Protein AF-A0A4P6YWR4-F1 (afdb_monomer_lite)

pLDDT: mean 70.13, std 15.51, range [38.34, 90.5]

Sequence (132 aa):
MPKLIKRLRLEFIVVAIIFGAIIPKVCNVAGMSAATKQIWILVVLNFIVATVIGFWAKKVHAPWLVITFMPILFALSNFIFHINNHQYAYYLALTYLALSAFGRFSGTRVEVDTDDDNIPDLVEGGFKSNID

Organism: NCBI:txid2506420

Foldseek 3Di:
DPPPVPPPDVVVVVVLCCLVPVVLVVCVVVVHDPLVSVVSVVLSVLLVVLLVQLQVCQVVVNALVSSLVSLVVQVVCCVVVVSDVDPVSNVSSVVSSVNSPCSNPPPPPPPPPVPDPDPDPPPDGDDDDPDD

Radius of gyration: 19.1 Å; chains: 1; bounding box: 61×33×42 Å

Structure (mmCIF, N/CA/C/O backbone):
data_AF-A0A4P6YWR4-F1
#
_entry.id   AF-A0A4P6YWR4-F1
#
loop_
_atom_site.group_PDB
_atom_site.id
_atom_site.type_symbol
_atom_site.label_atom_id
_atom_site.label_alt_id
_atom_site.label_comp_id
_atom_site.label_asym_id
_atom_site.label_entity_id
_atom_site.label_seq_id
_atom_site.pdbx_PDB_ins_code
_atom_site.Cartn_x
_atom_site.Cartn_y
_atom_site.Cartn_z
_atom_site.occupancy
_atom_site.B_iso_or_equiv
_atom_site.auth_seq_id
_atom_site.auth_comp_id
_atom_site.auth_asym_id
_atom_site.auth_atom_id
_atom_site.pdbx_PDB_model_num
ATOM 1 N N . MET A 1 1 ? -5.666 7.360 -24.236 1.00 48.81 1 MET A N 1
ATOM 2 C CA . MET A 1 1 ? -5.691 6.513 -23.018 1.00 48.81 1 MET A CA 1
ATOM 3 C C . MET A 1 1 ? -6.690 5.351 -23.163 1.00 48.81 1 MET A C 1
ATOM 5 O O . MET A 1 1 ? -7.850 5.559 -22.849 1.00 48.81 1 MET A O 1
ATOM 9 N N . PRO A 1 2 ? -6.297 4.149 -23.647 1.00 46.44 2 PRO A N 1
ATOM 10 C CA . PRO A 1 2 ? -7.103 2.957 -23.305 1.00 46.44 2 PRO A CA 1
ATOM 11 C C . PRO A 1 2 ? -6.325 1.652 -23.018 1.00 46.44 2 PRO A C 1
ATOM 13 O O . PRO A 1 2 ? -6.934 0.624 -22.744 1.00 46.44 2 PRO A O 1
ATOM 16 N N . LYS A 1 3 ? -4.984 1.633 -23.045 1.00 44.56 3 LYS A N 1
ATOM 17 C CA . LYS A 1 3 ? -4.215 0.374 -22.894 1.00 44.56 3 LYS A CA 1
ATOM 18 C C . LYS A 1 3 ? -3.886 -0.027 -21.445 1.00 44.56 3 LYS A C 1
ATOM 20 O O . LYS A 1 3 ? -3.354 -1.112 -21.243 1.00 44.56 3 LYS A O 1
ATOM 25 N N . LEU A 1 4 ? -4.195 0.806 -20.442 1.00 45.38 4 LEU A N 1
ATOM 26 C CA . LEU A 1 4 ? -3.842 0.522 -19.038 1.00 45.38 4 LEU A CA 1
ATOM 27 C C . LEU A 1 4 ? -4.714 -0.572 -18.393 1.00 45.38 4 LEU A C 1
ATOM 29 O O . LEU A 1 4 ? -4.241 -1.281 -17.516 1.00 45.38 4 LEU A O 1
ATOM 33 N N . ILE A 1 5 ? -5.959 -0.741 -18.850 1.00 51.50 5 ILE A N 1
ATOM 34 C CA . ILE A 1 5 ? -6.939 -1.644 -18.219 1.00 51.50 5 ILE A CA 1
ATOM 35 C C . ILE A 1 5 ? -6.731 -3.109 -18.644 1.00 51.50 5 ILE A C 1
ATOM 37 O O . ILE A 1 5 ? -7.024 -4.025 -17.884 1.00 51.50 5 ILE A O 1
ATOM 41 N N . LYS A 1 6 ? -6.138 -3.363 -19.820 1.00 49.56 6 LYS A N 1
ATOM 42 C CA . LYS A 1 6 ? -6.008 -4.720 -20.392 1.00 49.56 6 LYS A CA 1
ATOM 43 C C . LYS A 1 6 ? -5.025 -5.656 -19.666 1.00 49.56 6 LYS A C 1
ATOM 45 O O . LYS A 1 6 ? -4.913 -6.810 -20.061 1.00 49.56 6 LYS A O 1
ATOM 50 N N . ARG A 1 7 ? -4.300 -5.186 -18.643 1.00 54.12 7 ARG A N 1
ATOM 51 C CA . ARG A 1 7 ? -3.311 -5.984 -17.889 1.00 54.12 7 ARG A CA 1
ATOM 52 C C . ARG A 1 7 ? -3.553 -6.047 -16.379 1.00 54.12 7 ARG A C 1
ATOM 54 O O . ARG A 1 7 ? -2.691 -6.561 -15.672 1.00 54.12 7 ARG A O 1
ATOM 61 N N . LEU A 1 8 ? -4.699 -5.589 -15.869 1.00 54.06 8 LEU A N 1
ATOM 62 C CA . LEU A 1 8 ? -5.094 -6.039 -14.534 1.00 54.06 8 LEU A CA 1
ATOM 63 C C . LEU A 1 8 ? -5.489 -7.512 -14.654 1.00 54.06 8 LEU A C 1
ATOM 65 O O . LEU A 1 8 ? -6.443 -7.835 -15.363 1.00 54.06 8 LEU A O 1
ATOM 69 N N . ARG A 1 9 ? -4.748 -8.412 -13.994 1.00 63.06 9 ARG A N 1
ATOM 70 C CA . ARG A 1 9 ? -5.193 -9.806 -13.893 1.00 63.06 9 ARG A CA 1
ATOM 71 C C . ARG A 1 9 ? -6.549 -9.808 -13.197 1.00 63.06 9 ARG A C 1
ATOM 73 O O . ARG A 1 9 ? -6.716 -9.131 -12.181 1.00 63.06 9 ARG A O 1
ATOM 80 N N . LEU A 1 10 ? -7.493 -10.560 -13.758 1.00 65.25 10 LEU A N 1
ATOM 81 C CA . LEU A 1 10 ? -8.866 -10.681 -13.266 1.00 65.25 10 LEU A CA 1
ATOM 82 C C . LEU A 1 10 ? -8.898 -10.969 -11.757 1.00 65.25 10 LEU A C 1
ATOM 84 O O . LEU A 1 10 ? -9.713 -10.397 -11.047 1.00 65.25 10 LEU A O 1
ATOM 88 N N . GLU A 1 11 ? -7.936 -11.755 -11.274 1.00 62.78 11 GLU A N 1
ATOM 89 C CA . GLU A 1 11 ? -7.668 -12.049 -9.863 1.00 62.78 11 GLU A CA 1
ATOM 90 C C . GLU A 1 11 ? -7.649 -10.785 -8.984 1.00 62.78 11 GLU A C 1
ATOM 92 O O . GLU A 1 11 ? -8.365 -10.721 -7.992 1.00 62.78 11 GLU A O 1
ATOM 97 N N . PHE A 1 12 ? -6.918 -9.734 -9.373 1.00 62.25 12 PHE A N 1
ATOM 98 C CA . PHE A 1 12 ? -6.818 -8.493 -8.591 1.00 62.25 12 PHE A CA 1
ATOM 99 C C . PHE A 1 12 ? -8.088 -7.657 -8.634 1.00 62.25 12 PHE A C 1
ATOM 101 O O . PHE A 1 12 ? -8.433 -7.024 -7.642 1.00 62.25 12 PHE A O 1
ATOM 108 N N . ILE A 1 13 ? -8.788 -7.654 -9.768 1.00 67.31 13 ILE A N 1
ATOM 109 C CA . ILE A 1 13 ? -10.079 -6.969 -9.890 1.00 67.31 13 ILE A CA 1
ATOM 110 C C . ILE A 1 13 ? -11.106 -7.673 -9.007 1.00 67.31 13 ILE A C 1
ATOM 112 O O . ILE A 1 13 ? -11.840 -7.017 -8.279 1.00 67.31 13 ILE A O 1
ATOM 116 N N . VAL A 1 14 ? -11.122 -9.005 -9.027 1.00 72.12 14 VAL A N 1
ATOM 117 C CA . VAL A 1 14 ? -12.006 -9.822 -8.197 1.00 72.12 14 VAL A CA 1
ATOM 118 C C . VAL A 1 14 ? -11.694 -9.607 -6.719 1.00 72.12 14 VAL A C 1
ATOM 120 O O . VAL A 1 14 ? -12.616 -9.327 -5.962 1.00 72.12 14 VAL A O 1
ATOM 123 N N . VAL A 1 15 ? -10.420 -9.623 -6.309 1.00 68.19 15 VAL A N 1
ATOM 124 C CA . VAL A 1 15 ? -10.028 -9.302 -4.927 1.00 68.19 15 VAL A CA 1
ATOM 125 C C . VAL A 1 15 ? -10.446 -7.876 -4.561 1.00 68.19 15 VAL A C 1
ATOM 127 O O . VAL A 1 15 ? -11.097 -7.682 -3.542 1.00 68.19 15 VAL A O 1
ATOM 130 N N . ALA A 1 16 ? -10.172 -6.874 -5.396 1.00 66.62 16 ALA A N 1
ATOM 131 C CA . ALA A 1 16 ? -10.555 -5.491 -5.112 1.00 66.62 16 ALA A CA 1
ATOM 132 C C . ALA A 1 16 ? -12.081 -5.293 -5.028 1.00 66.62 16 ALA A C 1
ATOM 134 O O . ALA A 1 16 ? -12.545 -4.533 -4.183 1.00 66.62 16 ALA A O 1
ATOM 135 N N . ILE A 1 17 ? -12.871 -5.986 -5.855 1.00 69.00 17 ILE A N 1
ATOM 136 C CA . ILE A 1 17 ? -14.342 -5.940 -5.818 1.00 69.00 17 ILE A CA 1
ATOM 137 C C . ILE A 1 17 ? -14.879 -6.665 -4.584 1.00 69.00 17 ILE A C 1
ATOM 139 O O . ILE A 1 17 ? -15.767 -6.142 -3.915 1.00 69.00 17 ILE A O 1
ATOM 143 N N . ILE A 1 18 ? -14.333 -7.835 -4.248 1.00 70.50 18 ILE A N 1
ATOM 144 C CA . ILE A 1 18 ? -14.671 -8.573 -3.025 1.00 70.50 18 ILE A CA 1
ATOM 145 C C . ILE A 1 18 ? -14.403 -7.678 -1.813 1.00 70.50 18 ILE A C 1
ATOM 147 O O . ILE A 1 18 ? -15.307 -7.424 -1.020 1.00 70.50 18 ILE A O 1
ATOM 151 N N . PHE A 1 19 ? -13.205 -7.107 -1.713 1.00 68.12 19 PHE A N 1
ATOM 152 C CA . PHE A 1 19 ? -12.847 -6.221 -0.612 1.00 68.12 19 PHE A CA 1
ATOM 153 C C . PHE A 1 19 ? -13.660 -4.912 -0.630 1.00 68.12 19 PHE A C 1
ATOM 155 O O . PHE A 1 19 ? -14.100 -4.455 0.415 1.00 68.12 19 PHE A O 1
ATOM 162 N N . GLY A 1 20 ? -13.949 -4.321 -1.788 1.00 62.38 20 GLY A N 1
ATOM 163 C CA . GLY A 1 20 ? -14.690 -3.059 -1.879 1.00 62.38 20 GLY A CA 1
ATOM 164 C C . GLY A 1 20 ? -16.202 -3.174 -1.666 1.00 62.38 20 GLY A C 1
ATOM 165 O O . GLY A 1 20 ? -16.809 -2.252 -1.129 1.00 62.38 20 GLY A O 1
ATOM 166 N N . ALA A 1 21 ? -16.827 -4.284 -2.064 1.00 66.94 21 ALA A N 1
ATOM 167 C CA . ALA A 1 21 ? -18.283 -4.446 -2.037 1.00 66.94 21 ALA A CA 1
ATOM 168 C C . ALA A 1 21 ? -18.781 -5.320 -0.878 1.00 66.94 21 ALA A C 1
ATOM 170 O O . ALA A 1 21 ? -19.871 -5.078 -0.351 1.00 66.94 21 ALA A O 1
ATOM 171 N N . ILE A 1 22 ? -18.005 -6.331 -0.473 1.00 69.31 22 ILE A N 1
ATOM 172 C CA . ILE A 1 22 ? -18.408 -7.255 0.595 1.00 69.31 22 ILE A CA 1
ATOM 173 C C . ILE A 1 22 ? -18.106 -6.645 1.959 1.00 69.31 22 ILE A C 1
ATOM 175 O O . ILE A 1 22 ? -18.955 -6.712 2.846 1.00 69.31 22 ILE A O 1
ATOM 179 N N . ILE A 1 23 ? -16.967 -5.968 2.117 1.00 68.19 23 ILE A N 1
ATOM 180 C CA . ILE A 1 23 ? -16.567 -5.394 3.408 1.00 68.19 23 ILE A CA 1
ATOM 181 C C . ILE A 1 23 ? -17.597 -4.393 3.942 1.00 68.19 23 ILE A C 1
ATOM 183 O O . ILE A 1 23 ? -18.043 -4.593 5.067 1.00 68.19 23 ILE A O 1
ATOM 187 N N . PRO A 1 24 ? -18.097 -3.398 3.182 1.00 64.69 24 PRO A N 1
ATOM 188 C CA . PRO A 1 24 ? -19.085 -2.457 3.716 1.00 64.69 24 PRO A CA 1
ATOM 189 C C . PRO A 1 24 ? -20.387 -3.138 4.155 1.00 64.69 24 PRO A C 1
ATOM 191 O O . PRO A 1 24 ? -21.006 -2.726 5.139 1.00 64.69 24 PRO A O 1
ATOM 194 N N . LYS A 1 25 ? -20.801 -4.196 3.443 1.00 68.38 25 LYS A N 1
ATOM 195 C CA . LYS A 1 25 ? -21.997 -4.980 3.776 1.00 68.38 25 LYS A CA 1
ATOM 196 C C . LYS A 1 25 ? -21.787 -5.809 5.039 1.00 68.38 25 LYS A C 1
ATOM 198 O O . LYS A 1 25 ? -22.647 -5.779 5.913 1.00 68.38 25 LYS A O 1
ATOM 203 N N . VAL A 1 26 ? -20.637 -6.469 5.175 1.00 66.56 26 VAL A N 1
ATOM 204 C CA . VAL A 1 26 ? -20.259 -7.195 6.397 1.00 66.56 26 VAL A CA 1
ATOM 205 C C . VAL A 1 26 ? -20.160 -6.233 7.583 1.00 66.56 26 VAL A C 1
ATOM 207 O O . VAL A 1 26 ? -20.719 -6.513 8.637 1.00 66.56 26 VAL A O 1
ATOM 210 N N . CYS A 1 27 ? -19.554 -5.055 7.405 1.00 65.31 27 CYS A N 1
ATOM 211 C CA . CYS A 1 27 ? -19.469 -4.028 8.443 1.00 65.31 27 CYS A CA 1
ATOM 212 C C . CYS A 1 27 ? -20.851 -3.526 8.893 1.00 65.31 27 CYS A C 1
ATOM 214 O O . CYS A 1 27 ? -21.066 -3.300 10.082 1.00 65.31 27 CYS A O 1
ATOM 216 N N . ASN A 1 28 ? -21.796 -3.355 7.962 1.00 65.06 28 ASN A N 1
ATOM 217 C CA . ASN A 1 28 ? -23.171 -2.967 8.289 1.00 65.06 28 ASN A CA 1
ATOM 218 C C . ASN A 1 28 ? -23.917 -4.056 9.067 1.00 65.06 28 ASN A C 1
ATOM 220 O O . ASN A 1 28 ? -24.580 -3.739 10.050 1.00 65.06 28 ASN A O 1
ATOM 224 N N . VAL A 1 29 ? -23.794 -5.322 8.656 1.00 69.12 29 VAL A N 1
ATOM 225 C CA . VAL A 1 29 ? -24.437 -6.452 9.350 1.00 69.12 29 VAL A CA 1
ATOM 226 C C . VAL A 1 29 ? -23.823 -6.676 10.737 1.00 69.12 29 VAL A C 1
ATOM 228 O O . VAL A 1 29 ? -24.533 -7.032 11.669 1.00 69.12 29 VAL A O 1
ATOM 231 N N . ALA A 1 30 ? -22.530 -6.393 10.906 1.00 66.50 30 ALA A N 1
ATOM 232 C CA . ALA A 1 30 ? -21.817 -6.521 12.177 1.00 66.50 30 ALA A CA 1
ATOM 233 C C . ALA A 1 30 ? -22.055 -5.359 13.169 1.00 66.50 30 ALA A C 1
ATOM 235 O O . ALA A 1 30 ? -21.423 -5.330 14.222 1.00 66.50 30 ALA A O 1
ATOM 236 N N . GLY A 1 31 ? -22.914 -4.380 12.849 1.00 70.94 31 GLY A N 1
ATOM 237 C CA . GLY A 1 31 ? -23.190 -3.240 13.736 1.00 70.94 31 GLY A CA 1
ATOM 238 C C . GLY A 1 31 ? -21.988 -2.310 13.948 1.00 70.94 31 GLY A C 1
ATOM 239 O O . GLY A 1 31 ? -21.890 -1.641 14.975 1.00 70.94 31 GLY A O 1
ATOM 240 N N . MET A 1 32 ? -21.046 -2.275 13.000 1.00 71.00 32 MET A N 1
ATOM 241 C CA . MET A 1 32 ? -19.799 -1.530 13.158 1.00 71.00 32 MET A CA 1
ATOM 242 C C . MET A 1 32 ? -20.011 -0.012 13.223 1.00 71.00 32 MET A C 1
ATOM 244 O O . MET A 1 32 ? -20.779 0.571 12.449 1.00 71.00 32 MET A O 1
ATOM 248 N N . SER A 1 33 ? -19.241 0.631 14.107 1.00 76.81 33 SER A N 1
ATOM 249 C CA . SER A 1 33 ? -19.219 2.085 14.283 1.00 76.81 33 SER A CA 1
ATOM 250 C C . SER A 1 33 ? -18.828 2.833 12.996 1.00 76.81 33 SER A C 1
ATOM 252 O O . SER A 1 33 ? -18.165 2.288 12.106 1.00 76.81 33 SER A O 1
ATOM 254 N N . ALA A 1 34 ? -19.198 4.115 12.907 1.00 73.50 34 ALA A N 1
ATOM 255 C CA . ALA A 1 34 ? -18.823 4.977 11.783 1.00 73.50 34 ALA A CA 1
ATOM 256 C C . ALA A 1 34 ? -17.297 5.040 11.572 1.00 73.50 34 ALA A C 1
ATOM 258 O O . ALA A 1 34 ? -16.835 4.982 10.431 1.00 73.50 34 ALA A O 1
ATOM 259 N N . ALA A 1 35 ? -16.523 5.063 12.662 1.00 71.38 35 ALA A N 1
ATOM 260 C CA . ALA A 1 35 ? -15.062 5.039 12.619 1.00 71.38 35 ALA A CA 1
ATOM 261 C C . ALA A 1 35 ? -14.535 3.758 11.953 1.00 71.38 35 ALA A C 1
ATOM 263 O O . ALA A 1 35 ? -13.671 3.800 11.081 1.00 71.38 35 ALA A O 1
ATOM 264 N N . THR A 1 36 ? -15.115 2.607 12.288 1.00 73.38 36 THR A N 1
ATOM 265 C CA . THR A 1 36 ? -14.707 1.321 11.716 1.00 73.38 36 THR A CA 1
ATOM 266 C C . THR A 1 36 ? -14.975 1.249 10.209 1.00 73.38 36 THR A C 1
ATOM 268 O O . THR A 1 36 ? -14.146 0.736 9.460 1.00 73.38 36 THR A O 1
ATOM 271 N N . LYS A 1 37 ? -16.091 1.814 9.730 1.00 72.44 37 LYS A N 1
ATOM 272 C CA . LYS A 1 37 ? -16.383 1.902 8.286 1.00 72.44 37 LYS A CA 1
ATOM 273 C C . LYS A 1 37 ? -15.356 2.758 7.545 1.00 72.44 37 LYS A C 1
ATOM 275 O O . LYS A 1 37 ? -14.899 2.369 6.473 1.00 72.44 37 LYS A O 1
ATOM 280 N N . GLN A 1 38 ? -14.981 3.900 8.121 1.00 75.38 38 GLN A N 1
ATOM 281 C CA . GLN A 1 38 ? -13.967 4.789 7.548 1.00 75.38 38 GLN A CA 1
ATOM 282 C C . GLN A 1 38 ? -12.604 4.095 7.446 1.00 75.38 38 GLN A C 1
ATOM 284 O O . GLN A 1 38 ? -11.959 4.176 6.401 1.00 75.38 38 GLN A O 1
ATOM 289 N N . ILE A 1 39 ? -12.204 3.349 8.483 1.00 77.44 39 ILE A N 1
ATOM 290 C CA . ILE A 1 39 ? -10.966 2.556 8.476 1.00 77.44 39 ILE A CA 1
ATOM 291 C C . ILE A 1 39 ? -10.976 1.553 7.320 1.00 77.44 39 ILE A C 1
ATOM 293 O O . ILE A 1 39 ? -10.013 1.487 6.561 1.00 77.44 39 ILE A O 1
ATOM 297 N N . TRP A 1 40 ? -12.066 0.811 7.129 1.00 76.88 40 TRP A N 1
ATOM 298 C CA . TRP A 1 40 ? -12.152 -0.168 6.044 1.00 76.88 40 TRP A CA 1
ATOM 299 C C . TRP A 1 40 ? -12.114 0.458 4.649 1.00 76.88 40 TRP A C 1
ATOM 301 O O . TRP A 1 40 ? -11.440 -0.071 3.767 1.00 76.88 40 TRP A O 1
ATOM 311 N N . ILE A 1 41 ? -12.770 1.603 4.447 1.00 77.94 41 ILE A N 1
ATOM 312 C CA . ILE A 1 41 ? -12.679 2.348 3.181 1.00 77.94 41 ILE A CA 1
ATOM 313 C C . ILE A 1 41 ? -11.228 2.758 2.911 1.00 77.94 41 ILE A C 1
ATOM 315 O O . ILE A 1 41 ? -10.726 2.556 1.804 1.00 77.94 41 ILE A O 1
ATOM 319 N N . LEU A 1 42 ? -10.537 3.285 3.926 1.00 80.62 42 LEU A N 1
ATOM 320 C CA . LEU A 1 42 ? -9.124 3.637 3.821 1.00 80.62 42 LEU A CA 1
ATOM 321 C C . LEU A 1 42 ? -8.271 2.413 3.485 1.00 80.62 42 LEU A C 1
ATOM 323 O O . LEU A 1 42 ? -7.415 2.511 2.611 1.00 80.62 42 LEU A O 1
ATOM 327 N N . VAL A 1 43 ? -8.511 1.262 4.114 1.00 83.38 43 VAL A N 1
ATOM 328 C CA . VAL A 1 43 ? -7.781 0.018 3.820 1.00 83.38 43 VAL A CA 1
ATOM 329 C C . VAL A 1 43 ? -7.939 -0.386 2.356 1.00 83.38 43 VAL A C 1
ATOM 331 O O . VAL A 1 43 ? -6.942 -0.612 1.671 1.00 83.38 43 VAL A O 1
ATOM 334 N N . VAL A 1 44 ? -9.172 -0.417 1.844 1.00 84.31 44 VAL A N 1
ATOM 335 C CA . VAL A 1 44 ? -9.444 -0.779 0.443 1.00 84.31 44 VAL A CA 1
ATOM 336 C C . VAL A 1 44 ? -8.783 0.207 -0.519 1.00 84.31 44 VAL A C 1
ATOM 338 O O . VAL A 1 44 ? -8.163 -0.202 -1.502 1.00 84.31 44 VAL A O 1
ATOM 341 N N . LEU A 1 45 ? -8.861 1.507 -0.231 1.00 83.94 45 LEU A N 1
ATOM 342 C CA . LEU A 1 45 ? -8.244 2.530 -1.070 1.00 83.94 45 LEU A CA 1
ATOM 343 C C . LEU A 1 45 ? -6.716 2.387 -1.104 1.00 83.94 45 LEU A C 1
ATOM 345 O O . LEU A 1 45 ? -6.12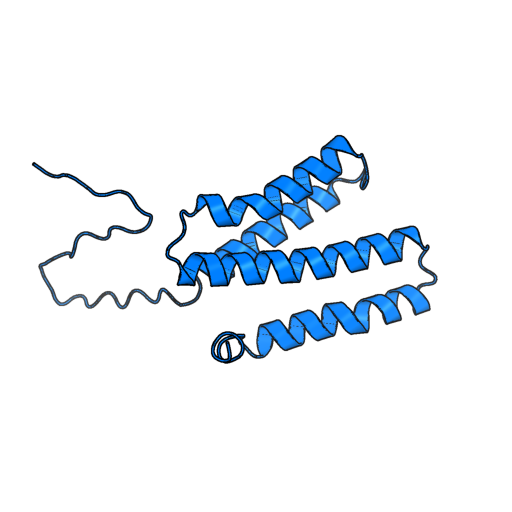4 2.383 -2.183 1.00 83.94 45 LEU A O 1
ATOM 349 N N . ASN A 1 46 ? -6.081 2.214 0.059 1.00 87.81 46 ASN A N 1
ATOM 350 C CA . ASN A 1 46 ? -4.636 2.001 0.162 1.00 87.81 46 ASN A CA 1
ATOM 351 C C . ASN A 1 46 ? -4.196 0.740 -0.590 1.00 87.81 46 ASN A C 1
ATOM 353 O O . ASN A 1 46 ? -3.189 0.768 -1.295 1.00 87.81 46 ASN A O 1
ATOM 357 N N . PHE A 1 47 ? -4.979 -0.337 -0.507 1.00 86.50 47 PHE A N 1
ATOM 358 C CA . PHE A 1 47 ? -4.729 -1.579 -1.236 1.00 86.50 47 PHE A CA 1
ATOM 359 C C . PHE A 1 47 ? -4.705 -1.361 -2.757 1.00 86.50 47 PHE A C 1
ATOM 361 O O . PHE A 1 47 ? -3.770 -1.788 -3.442 1.00 86.50 47 PHE A O 1
ATOM 368 N N . ILE A 1 48 ? -5.715 -0.664 -3.293 1.00 84.94 48 ILE A N 1
ATOM 369 C CA . ILE A 1 48 ? -5.808 -0.350 -4.725 1.00 84.94 48 ILE A CA 1
ATOM 370 C C . ILE A 1 48 ? -4.617 0.517 -5.149 1.00 84.94 48 ILE A C 1
ATOM 372 O O . ILE A 1 48 ? -3.946 0.201 -6.132 1.00 84.94 48 ILE A O 1
ATOM 376 N N . VAL A 1 49 ? -4.320 1.577 -4.392 1.00 85.88 49 VAL A N 1
ATOM 377 C CA . VAL A 1 49 ? -3.223 2.506 -4.696 1.00 85.88 49 VAL A CA 1
ATOM 378 C C . VAL A 1 49 ? -1.870 1.794 -4.674 1.00 85.88 49 VAL A C 1
ATOM 380 O O . VAL A 1 49 ? -1.111 1.918 -5.633 1.00 85.88 49 VAL A O 1
ATOM 383 N N . ALA A 1 50 ? -1.577 1.002 -3.640 1.00 87.06 50 ALA A N 1
ATOM 384 C CA . ALA A 1 50 ? -0.323 0.258 -3.525 1.00 87.06 50 ALA A CA 1
ATOM 385 C C . ALA A 1 50 ? -0.113 -0.703 -4.706 1.00 87.06 50 ALA A C 1
ATOM 387 O O . ALA A 1 50 ? 0.966 -0.749 -5.301 1.00 87.06 50 ALA A O 1
ATOM 388 N N . THR A 1 51 ? -1.177 -1.403 -5.102 1.00 84.62 51 THR A N 1
ATOM 389 C CA . THR A 1 51 ? -1.168 -2.302 -6.260 1.00 84.62 51 THR A CA 1
ATOM 390 C C . THR A 1 51 ? -0.878 -1.536 -7.556 1.00 84.62 51 THR A C 1
ATOM 392 O O . THR A 1 51 ? 0.003 -1.919 -8.329 1.00 84.62 51 THR A O 1
ATOM 395 N N . VAL A 1 52 ? -1.577 -0.419 -7.790 1.00 84.38 52 VAL A N 1
ATOM 396 C CA . VAL A 1 52 ? -1.388 0.426 -8.982 1.00 84.38 52 VAL A CA 1
ATOM 397 C C . VAL A 1 52 ? 0.028 0.997 -9.041 1.00 84.38 52 VAL A C 1
ATOM 399 O O . VAL A 1 52 ? 0.640 0.958 -10.109 1.00 84.38 52 VAL A O 1
ATOM 402 N N . ILE A 1 53 ? 0.572 1.473 -7.916 1.00 86.94 53 ILE A N 1
ATOM 403 C CA . ILE A 1 53 ? 1.945 1.990 -7.827 1.00 86.94 53 ILE A CA 1
ATOM 404 C C . ILE A 1 53 ? 2.952 0.909 -8.212 1.00 86.94 53 ILE A C 1
ATOM 406 O O . ILE A 1 53 ? 3.846 1.190 -9.004 1.00 86.94 53 ILE A O 1
ATOM 410 N N . GLY A 1 54 ? 2.794 -0.324 -7.724 1.00 83.19 54 GLY A N 1
ATOM 411 C CA . GLY A 1 54 ? 3.681 -1.435 -8.079 1.00 83.19 54 GLY A CA 1
ATOM 412 C C . GLY A 1 54 ? 3.743 -1.689 -9.587 1.00 83.19 54 GLY A C 1
ATOM 413 O O . GLY A 1 54 ? 4.821 -1.708 -10.189 1.00 83.19 54 GLY A O 1
ATOM 414 N N . PHE A 1 55 ? 2.579 -1.812 -10.229 1.00 82.81 55 PHE A N 1
ATOM 415 C CA . PHE A 1 55 ? 2.497 -2.023 -11.678 1.00 82.81 55 PHE A CA 1
ATOM 416 C C . PHE A 1 55 ? 2.969 -0.814 -12.489 1.00 82.81 55 PHE A C 1
ATOM 418 O O . PHE A 1 55 ? 3.591 -0.971 -13.544 1.00 82.81 55 PHE A O 1
ATOM 425 N N . TRP A 1 56 ? 2.681 0.398 -12.020 1.00 85.88 56 TRP A N 1
ATOM 426 C CA . TRP A 1 56 ? 3.135 1.619 -12.671 1.00 85.88 56 TRP A CA 1
ATOM 427 C C . TRP A 1 56 ? 4.656 1.761 -12.583 1.00 85.88 56 TRP A C 1
ATOM 429 O O . TRP A 1 56 ? 5.297 1.957 -13.614 1.00 85.88 56 TRP A O 1
ATOM 439 N N . ALA A 1 57 ? 5.239 1.555 -11.400 1.00 83.31 57 ALA A N 1
ATOM 440 C CA . ALA A 1 57 ? 6.680 1.588 -11.172 1.00 83.31 57 ALA A CA 1
ATOM 441 C C . ALA A 1 57 ? 7.418 0.575 -12.058 1.00 83.31 57 ALA A C 1
ATOM 443 O O . ALA A 1 57 ? 8.479 0.888 -12.595 1.00 83.31 57 ALA A O 1
ATOM 444 N N . LYS A 1 58 ? 6.828 -0.608 -12.288 1.00 82.06 58 LYS A N 1
ATOM 445 C CA . LYS A 1 58 ? 7.330 -1.568 -13.281 1.00 82.06 58 LYS A CA 1
ATOM 446 C C . LYS A 1 58 ? 7.333 -0.981 -14.689 1.00 82.06 58 LYS A C 1
ATOM 448 O O . LYS A 1 58 ? 8.334 -1.072 -15.387 1.00 82.06 58 LYS A O 1
ATOM 453 N N . LYS A 1 59 ? 6.211 -0.397 -15.110 1.00 79.25 59 LYS A N 1
ATOM 454 C CA . LYS A 1 59 ? 6.020 0.120 -16.471 1.00 79.25 59 LYS A CA 1
ATOM 455 C C . LYS A 1 59 ? 6.984 1.255 -16.819 1.00 79.25 59 LYS A C 1
ATOM 457 O O . LYS A 1 59 ? 7.389 1.361 -17.970 1.00 79.25 59 LYS A O 1
ATOM 462 N N . VAL A 1 60 ? 7.297 2.118 -15.856 1.00 83.44 60 VAL A N 1
ATOM 463 C CA . VAL A 1 60 ? 8.173 3.279 -16.070 1.00 83.44 60 VAL A CA 1
ATOM 464 C C . VAL A 1 60 ? 9.624 3.024 -15.654 1.00 83.44 60 VAL A C 1
ATOM 466 O O . VAL A 1 60 ? 10.412 3.960 -15.650 1.00 83.44 60 VAL A O 1
ATOM 469 N N . HIS A 1 61 ? 9.973 1.785 -15.281 1.00 82.31 61 HIS A N 1
ATOM 470 C CA . HIS A 1 61 ? 11.284 1.433 -14.720 1.00 82.31 61 HIS A CA 1
ATOM 471 C C . HIS A 1 61 ? 11.701 2.354 -13.563 1.00 82.31 61 HIS A C 1
ATOM 473 O O . HIS A 1 61 ? 12.866 2.718 -13.422 1.00 82.31 61 HIS A O 1
ATOM 479 N N . ALA A 1 62 ? 10.734 2.730 -12.723 1.00 81.06 62 ALA A N 1
ATOM 480 C CA . ALA A 1 62 ? 10.995 3.600 -11.591 1.00 81.06 62 ALA A CA 1
ATOM 481 C C . ALA A 1 62 ? 11.953 2.924 -10.591 1.00 81.06 62 ALA A C 1
ATOM 483 O O . ALA A 1 62 ? 11.928 1.686 -10.455 1.00 81.06 62 ALA A O 1
ATOM 484 N N . PRO A 1 63 ? 12.746 3.726 -9.851 1.00 85.12 63 PRO A N 1
ATOM 485 C CA . PRO A 1 63 ? 13.559 3.235 -8.749 1.00 85.12 63 PRO A CA 1
ATOM 486 C C . PRO A 1 63 ? 12.714 2.431 -7.763 1.00 85.12 63 PRO A C 1
ATOM 488 O O . PRO A 1 63 ? 11.560 2.773 -7.495 1.00 85.12 63 PRO A O 1
ATOM 491 N N . TRP A 1 64 ? 13.294 1.382 -7.180 1.00 79.50 64 TRP A N 1
ATOM 492 C CA . TRP A 1 64 ? 12.594 0.533 -6.211 1.00 79.50 64 TRP A CA 1
ATOM 493 C C . TRP A 1 64 ? 12.102 1.322 -4.982 1.00 79.50 64 TRP A C 1
ATOM 495 O O . TRP A 1 64 ? 11.096 0.970 -4.384 1.00 79.50 64 TRP A O 1
ATOM 505 N N . LEU A 1 65 ? 12.726 2.453 -4.648 1.00 86.12 65 LEU A N 1
ATOM 506 C CA . LEU A 1 65 ? 12.257 3.337 -3.575 1.00 86.12 65 LEU A CA 1
ATOM 507 C C . LEU A 1 65 ? 10.846 3.901 -3.824 1.00 86.12 65 LEU A C 1
ATOM 509 O O . LEU A 1 65 ? 10.135 4.233 -2.883 1.00 86.12 65 LEU A O 1
ATOM 513 N N . VAL A 1 66 ? 10.380 3.972 -5.073 1.00 84.25 66 VAL A N 1
ATOM 514 C CA . VAL A 1 66 ? 9.035 4.491 -5.378 1.00 84.25 66 VAL A CA 1
ATOM 515 C C . VAL A 1 66 ? 7.933 3.586 -4.816 1.00 84.25 66 VAL A C 1
ATOM 517 O O . VAL A 1 66 ? 6.876 4.078 -4.422 1.00 84.25 66 VAL A O 1
ATOM 520 N N . ILE A 1 67 ? 8.170 2.273 -4.715 1.00 87.62 67 ILE A N 1
ATOM 521 C CA . ILE A 1 67 ? 7.169 1.335 -4.184 1.00 87.62 67 ILE A CA 1
ATOM 522 C C . ILE A 1 67 ? 7.055 1.370 -2.652 1.00 87.62 67 ILE A C 1
ATOM 524 O O . ILE A 1 67 ? 6.057 0.882 -2.117 1.00 87.62 67 ILE A O 1
ATOM 528 N N . THR A 1 68 ? 8.028 1.969 -1.952 1.00 89.44 68 THR A N 1
ATOM 529 C CA . THR A 1 68 ? 8.017 2.118 -0.486 1.00 89.44 68 THR A CA 1
ATOM 530 C C . THR A 1 68 ? 7.290 3.380 -0.025 1.00 89.44 68 THR A C 1
ATOM 532 O O . THR A 1 68 ? 6.835 3.432 1.117 1.00 89.44 68 THR A O 1
ATOM 535 N N . PHE A 1 69 ? 7.105 4.363 -0.914 1.00 87.38 69 PHE A N 1
ATOM 536 C CA . PHE A 1 69 ? 6.504 5.655 -0.585 1.00 87.38 69 PHE A CA 1
ATOM 537 C C . PHE A 1 69 ? 5.128 5.519 0.078 1.00 87.38 69 PHE A C 1
ATOM 539 O O . PHE A 1 69 ? 4.901 6.065 1.155 1.00 87.38 69 PHE A O 1
ATOM 546 N N . MET A 1 70 ? 4.219 4.750 -0.527 1.00 86.06 70 MET A N 1
ATOM 547 C CA . MET A 1 70 ? 2.855 4.615 -0.011 1.00 86.06 70 MET A CA 1
ATOM 548 C C . MET A 1 70 ? 2.774 3.861 1.334 1.00 86.06 70 MET A C 1
ATOM 550 O O . MET A 1 70 ? 2.136 4.370 2.257 1.00 86.06 70 MET A O 1
ATOM 554 N N . PRO A 1 71 ? 3.440 2.701 1.507 1.00 88.19 71 PRO A N 1
ATOM 555 C CA . PRO A 1 71 ? 3.552 2.030 2.805 1.00 88.19 71 PRO A CA 1
ATOM 556 C C . PRO A 1 71 ? 4.100 2.923 3.920 1.00 88.19 71 PRO A C 1
ATOM 558 O O . PRO A 1 71 ? 3.536 2.959 5.014 1.00 88.19 71 PRO A O 1
ATOM 561 N N . ILE A 1 72 ? 5.180 3.659 3.638 1.00 90.50 72 ILE A N 1
ATOM 562 C CA . ILE A 1 72 ? 5.829 4.543 4.611 1.00 90.50 72 ILE A CA 1
ATOM 563 C C . ILE A 1 72 ? 4.899 5.697 4.970 1.00 90.50 72 ILE A C 1
ATOM 565 O O . ILE A 1 72 ? 4.712 5.977 6.150 1.00 90.50 72 ILE A O 1
ATOM 569 N N . LEU A 1 73 ? 4.264 6.327 3.978 1.00 88.56 73 LEU A N 1
ATOM 570 C CA . LEU A 1 73 ? 3.320 7.415 4.212 1.00 88.56 73 LEU A CA 1
ATOM 571 C C . LEU A 1 73 ? 2.146 6.960 5.088 1.00 88.56 73 LEU A C 1
ATOM 573 O O . LEU A 1 73 ? 1.748 7.682 5.999 1.00 88.56 73 LEU A O 1
ATOM 577 N N . PHE A 1 74 ? 1.619 5.755 4.862 1.00 88.25 74 PHE A N 1
ATOM 578 C CA . PHE A 1 74 ? 0.548 5.181 5.678 1.00 88.25 74 PHE A CA 1
ATOM 579 C C . PHE A 1 74 ? 0.996 4.883 7.116 1.00 88.25 74 PHE A C 1
ATOM 581 O O . PHE A 1 74 ? 0.280 5.211 8.066 1.00 88.25 74 PHE A O 1
ATOM 588 N N . ALA A 1 75 ? 2.175 4.277 7.289 1.00 88.12 75 ALA A N 1
ATOM 589 C CA . ALA A 1 75 ? 2.737 3.993 8.607 1.00 88.12 75 ALA A CA 1
ATOM 590 C C . ALA A 1 75 ? 2.995 5.288 9.390 1.00 88.12 75 ALA A C 1
ATOM 592 O O . ALA A 1 75 ? 2.576 5.411 10.539 1.00 88.12 75 ALA A O 1
ATOM 593 N N . LEU A 1 76 ? 3.613 6.277 8.740 1.00 88.25 76 LEU A N 1
ATOM 594 C CA . LEU A 1 76 ? 3.932 7.569 9.335 1.00 88.25 76 LEU A CA 1
ATOM 595 C C . LEU A 1 76 ? 2.663 8.347 9.696 1.00 88.25 76 LEU A C 1
ATOM 597 O O . LEU A 1 76 ? 2.580 8.927 10.773 1.00 88.25 76 LEU A O 1
ATOM 601 N N . SER A 1 77 ? 1.646 8.305 8.833 1.00 84.69 77 SER A N 1
ATOM 602 C CA . SER A 1 77 ? 0.354 8.940 9.102 1.00 84.69 77 SER A CA 1
ATOM 603 C C . SER A 1 77 ? -0.339 8.309 10.313 1.00 84.69 77 SER A C 1
ATOM 605 O O . SER A 1 77 ? -0.829 9.029 11.177 1.00 84.69 77 SER A O 1
ATOM 607 N N . ASN A 1 78 ? -0.337 6.976 10.441 1.00 84.12 78 ASN A N 1
ATOM 608 C CA . ASN A 1 78 ? -0.878 6.328 11.642 1.00 84.12 78 ASN A CA 1
ATOM 609 C C . ASN A 1 78 ? -0.076 6.666 12.904 1.00 84.12 78 ASN A C 1
ATOM 611 O O . ASN A 1 78 ? -0.684 6.869 13.951 1.00 84.12 78 ASN A O 1
ATOM 615 N N . PHE A 1 79 ? 1.253 6.751 12.801 1.00 83.38 79 PHE A N 1
ATOM 616 C CA . PHE A 1 79 ? 2.122 7.108 13.922 1.00 83.38 79 PHE A CA 1
ATOM 617 C C . PHE A 1 79 ? 1.881 8.546 14.407 1.00 83.38 79 PHE A C 1
ATOM 619 O O . PHE A 1 79 ? 1.691 8.766 15.596 1.00 83.38 79 PHE A O 1
ATOM 626 N N . ILE A 1 80 ? 1.835 9.523 13.496 1.00 84.06 80 ILE A N 1
ATOM 627 C CA . ILE A 1 80 ? 1.673 10.944 13.846 1.00 84.06 80 ILE A CA 1
ATOM 628 C C . ILE A 1 80 ? 0.265 11.224 14.378 1.00 84.06 80 ILE A C 1
ATOM 630 O O . ILE A 1 80 ? 0.095 11.863 15.416 1.00 84.06 80 ILE A O 1
ATOM 634 N N . PHE A 1 81 ? -0.761 10.749 13.673 1.00 81.56 81 PHE A N 1
ATOM 635 C CA . PHE A 1 81 ? -2.146 11.094 13.985 1.00 81.56 81 PHE A CA 1
ATOM 636 C C . PHE A 1 81 ? -2.798 10.152 15.001 1.00 81.56 81 PHE A C 1
ATOM 638 O O . PHE A 1 81 ? -3.960 10.356 15.342 1.00 81.56 81 PHE A O 1
ATOM 645 N N . HIS A 1 82 ? -2.080 9.125 15.471 1.00 74.88 82 HIS A N 1
ATOM 646 C CA . HIS A 1 82 ? -2.578 8.138 16.436 1.00 74.88 82 HIS A CA 1
ATOM 647 C C . HIS A 1 82 ? -3.926 7.509 16.015 1.00 74.88 82 HIS A C 1
ATOM 649 O O . HIS A 1 82 ? -4.734 7.102 16.848 1.00 74.88 82 HIS A O 1
ATOM 655 N N . ILE A 1 83 ? -4.177 7.427 14.698 1.00 68.50 83 ILE A N 1
ATOM 656 C CA . ILE A 1 83 ? -5.465 6.999 14.112 1.00 68.50 83 ILE A CA 1
ATOM 657 C C . ILE A 1 83 ? -5.768 5.542 14.473 1.00 68.50 83 ILE A C 1
ATOM 659 O O . ILE A 1 83 ? -6.922 5.164 14.661 1.00 68.50 83 ILE A O 1
ATOM 663 N N . ASN A 1 84 ? -4.723 4.726 14.597 1.00 65.81 84 ASN A N 1
ATOM 664 C CA . ASN A 1 84 ? -4.796 3.375 15.124 1.00 65.81 84 ASN A CA 1
ATOM 665 C C . ASN A 1 84 ? -3.766 3.230 16.244 1.00 65.81 84 ASN A C 1
ATOM 667 O O . ASN A 1 84 ? -2.591 2.992 15.986 1.00 65.81 84 ASN A O 1
ATOM 671 N N . ASN A 1 85 ? -4.224 3.303 17.495 1.00 57.88 85 ASN A N 1
ATOM 672 C CA . ASN A 1 85 ? -3.406 3.017 18.684 1.00 57.88 85 ASN A CA 1
ATOM 673 C C . ASN A 1 85 ? -2.954 1.548 18.786 1.00 57.88 85 ASN A C 1
ATOM 675 O O . ASN A 1 85 ? -2.241 1.175 19.716 1.00 57.88 85 ASN A O 1
ATOM 679 N N . HIS A 1 86 ? -3.371 0.694 17.852 1.00 60.94 86 HIS A N 1
ATOM 680 C CA . HIS A 1 86 ? -3.029 -0.718 17.842 1.00 60.94 86 HIS A CA 1
ATOM 681 C C . HIS A 1 86 ? -1.969 -1.026 16.784 1.00 60.94 86 HIS A C 1
ATOM 683 O O . HIS A 1 86 ? -1.998 -0.501 15.670 1.00 60.94 86 HIS A O 1
ATOM 689 N N . GLN A 1 87 ? -1.076 -1.962 17.114 1.00 62.28 87 GLN A N 1
ATOM 690 C CA . GLN A 1 87 ? 0.036 -2.407 16.262 1.00 62.28 87 GLN A CA 1
ATOM 691 C C . GLN A 1 87 ? -0.402 -2.908 14.868 1.00 62.28 87 GLN A C 1
ATOM 693 O O . GLN A 1 87 ? 0.412 -2.968 13.947 1.00 62.28 87 GLN A O 1
ATOM 698 N N . TYR A 1 88 ? -1.695 -3.189 14.671 1.00 68.81 88 TYR A N 1
ATOM 699 C CA . TYR A 1 88 ? -2.276 -3.644 13.407 1.00 68.81 88 TYR A CA 1
ATOM 700 C C . TYR A 1 88 ? -2.048 -2.708 12.211 1.00 68.81 88 TYR A C 1
ATOM 702 O O . TYR A 1 88 ? -1.945 -3.184 11.079 1.00 68.81 88 TYR A O 1
ATOM 710 N N . ALA A 1 89 ? -1.910 -1.397 12.432 1.00 74.00 89 ALA A N 1
ATOM 711 C CA . ALA A 1 89 ? -1.637 -0.454 11.347 1.00 74.00 89 ALA A CA 1
ATOM 712 C C . ALA A 1 89 ? -0.278 -0.705 10.666 1.00 74.00 89 ALA A C 1
ATOM 714 O O . ALA A 1 89 ? -0.151 -0.544 9.453 1.00 74.00 89 ALA A O 1
ATOM 715 N N . TYR A 1 90 ? 0.728 -1.167 11.408 1.00 80.88 90 TYR A N 1
ATOM 716 C CA . TYR A 1 90 ? 2.046 -1.454 10.838 1.00 80.88 90 TYR A CA 1
ATOM 717 C C . TYR A 1 90 ? 2.038 -2.728 9.984 1.00 80.88 90 TYR A C 1
ATOM 719 O O . TYR A 1 90 ? 2.691 -2.772 8.941 1.00 80.88 90 TYR A O 1
ATOM 727 N N . TYR A 1 91 ? 1.232 -3.733 10.345 1.00 82.00 91 TYR A N 1
ATOM 728 C CA . TYR A 1 91 ? 1.036 -4.921 9.503 1.00 82.00 91 TYR A CA 1
ATOM 729 C C . TYR A 1 91 ? 0.335 -4.580 8.181 1.00 82.00 91 TYR A C 1
ATOM 731 O O . TYR A 1 91 ? 0.671 -5.136 7.133 1.00 82.00 91 TYR A O 1
ATOM 739 N N . LEU A 1 92 ? -0.594 -3.618 8.197 1.00 84.69 92 LEU A N 1
ATOM 740 C CA . LEU A 1 92 ? -1.212 -3.101 6.974 1.00 84.69 92 LEU A CA 1
A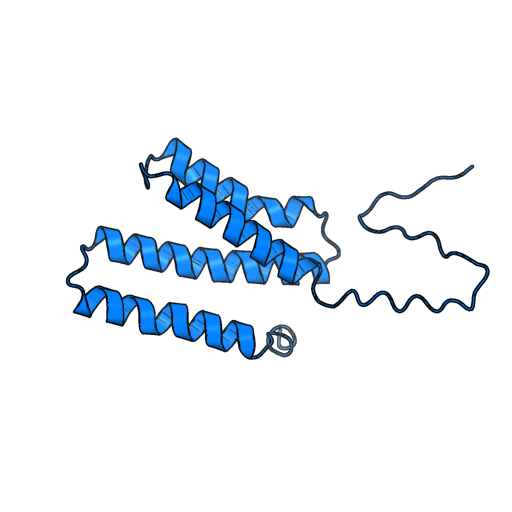TOM 741 C C . LEU A 1 92 ? -0.194 -2.372 6.088 1.00 84.69 92 LEU A C 1
ATOM 743 O O . LEU A 1 92 ? -0.178 -2.601 4.882 1.00 84.69 92 LEU A O 1
ATOM 747 N N . ALA A 1 93 ? 0.708 -1.575 6.670 1.00 86.81 93 ALA A N 1
ATOM 748 C CA . ALA A 1 93 ? 1.792 -0.945 5.914 1.00 86.81 93 ALA A CA 1
ATOM 749 C C . ALA A 1 93 ? 2.681 -1.986 5.209 1.00 86.81 93 ALA A C 1
ATOM 751 O O . ALA A 1 93 ? 2.943 -1.867 4.012 1.00 86.81 93 ALA A O 1
ATOM 752 N N . LEU A 1 94 ? 3.081 -3.049 5.917 1.00 86.94 94 LEU A N 1
ATOM 753 C CA . LEU A 1 94 ? 3.843 -4.158 5.329 1.00 86.94 94 LEU A CA 1
ATOM 754 C C . LEU A 1 94 ? 3.068 -4.868 4.214 1.00 86.94 94 LEU A C 1
ATOM 756 O O . LEU A 1 94 ? 3.643 -5.213 3.185 1.00 86.94 94 LEU A O 1
ATOM 760 N N . THR A 1 95 ? 1.755 -5.028 4.378 1.00 85.75 95 THR A N 1
ATOM 761 C CA . THR A 1 95 ? 0.885 -5.598 3.340 1.00 85.75 95 THR A CA 1
ATOM 762 C C . THR A 1 95 ? 0.888 -4.731 2.080 1.00 85.75 95 THR A C 1
ATOM 764 O O . THR A 1 95 ? 1.022 -5.244 0.970 1.00 85.75 95 THR A O 1
ATOM 767 N N . TYR A 1 96 ? 0.804 -3.406 2.229 1.00 88.75 96 TYR A N 1
ATOM 768 C CA . TYR A 1 96 ? 0.874 -2.479 1.098 1.00 88.75 96 TYR A CA 1
ATOM 769 C C . TYR A 1 96 ? 2.238 -2.515 0.407 1.00 88.75 96 TYR A C 1
ATOM 771 O O . TYR A 1 96 ? 2.296 -2.429 -0.819 1.00 88.75 96 TYR A O 1
ATOM 779 N N . LEU A 1 97 ? 3.322 -2.700 1.165 1.00 89.56 97 LEU A N 1
ATOM 780 C CA . LEU A 1 97 ? 4.658 -2.878 0.601 1.00 89.56 97 LEU A CA 1
ATOM 781 C C . LEU A 1 97 ? 4.758 -4.185 -0.190 1.00 89.56 97 LEU A C 1
ATOM 783 O O . LEU A 1 97 ? 5.282 -4.195 -1.300 1.00 89.56 97 LEU A O 1
ATOM 787 N N . ALA A 1 98 ? 4.218 -5.279 0.346 1.00 83.12 98 ALA A N 1
ATOM 788 C CA . ALA A 1 98 ? 4.186 -6.561 -0.348 1.00 83.12 98 ALA A CA 1
ATOM 789 C C . ALA A 1 98 ? 3.381 -6.479 -1.656 1.00 83.12 98 ALA A C 1
ATOM 791 O O . ALA A 1 98 ? 3.801 -7.030 -2.670 1.00 83.12 98 ALA A O 1
ATOM 792 N N . LEU A 1 99 ? 2.263 -5.746 -1.671 1.00 84.69 99 LEU A N 1
ATOM 793 C CA . LEU A 1 99 ? 1.448 -5.530 -2.873 1.00 84.69 99 LEU A CA 1
ATOM 794 C C . LEU A 1 99 ? 2.174 -4.710 -3.939 1.00 84.69 99 LEU A C 1
ATOM 796 O O . LEU A 1 99 ? 2.159 -5.078 -5.116 1.00 84.69 99 LEU A O 1
ATOM 800 N N . SER A 1 100 ? 2.816 -3.608 -3.547 1.00 85.62 100 SER A N 1
ATOM 801 C CA . SER A 1 100 ? 3.564 -2.774 -4.487 1.00 85.62 100 SER A CA 1
ATOM 802 C C . SER A 1 100 ? 4.800 -3.512 -5.021 1.00 85.62 100 SER A C 1
ATOM 804 O O . SER A 1 100 ? 5.069 -3.463 -6.224 1.00 85.62 100 SER A O 1
ATOM 806 N N . ALA A 1 101 ? 5.486 -4.288 -4.176 1.00 84.06 101 ALA A N 1
ATOM 807 C CA . ALA A 1 101 ? 6.567 -5.185 -4.577 1.00 84.06 101 ALA A CA 1
ATOM 808 C C . ALA A 1 101 ? 6.075 -6.276 -5.537 1.00 84.06 101 ALA A C 1
ATOM 810 O O . ALA A 1 101 ? 6.651 -6.459 -6.608 1.00 84.06 101 ALA A O 1
ATOM 811 N N . PHE A 1 102 ? 4.965 -6.945 -5.226 1.00 84.12 102 PHE A N 1
ATOM 812 C CA . PHE A 1 102 ? 4.367 -7.933 -6.118 1.00 84.12 102 PHE A CA 1
ATOM 813 C C . PHE A 1 102 ? 4.024 -7.319 -7.483 1.00 84.12 102 PHE A C 1
ATOM 815 O O . PHE A 1 102 ? 4.376 -7.872 -8.523 1.00 84.12 102 PHE A O 1
ATOM 822 N N . GLY A 1 103 ? 3.397 -6.140 -7.520 1.00 81.44 103 GLY A N 1
ATOM 823 C CA . GLY A 1 103 ? 3.122 -5.439 -8.778 1.00 81.44 103 GLY A CA 1
ATOM 824 C C . GLY A 1 103 ? 4.398 -5.123 -9.570 1.00 81.44 103 GLY A C 1
ATOM 825 O O . GLY A 1 103 ? 4.417 -5.250 -10.797 1.00 81.44 103 GLY A O 1
ATOM 826 N N . ARG A 1 104 ? 5.485 -4.774 -8.869 1.00 81.75 104 ARG A N 1
ATOM 827 C CA . ARG A 1 104 ? 6.784 -4.433 -9.461 1.00 81.75 104 ARG A CA 1
ATOM 828 C C . ARG A 1 104 ? 7.526 -5.639 -10.039 1.00 81.75 104 ARG A C 1
ATOM 830 O O . ARG A 1 104 ? 8.099 -5.517 -11.124 1.00 81.75 104 ARG A O 1
ATOM 837 N N . PHE A 1 105 ? 7.521 -6.756 -9.316 1.00 81.75 105 PHE A N 1
ATOM 838 C CA . PHE A 1 105 ? 8.322 -7.954 -9.597 1.00 81.75 105 PHE A CA 1
ATOM 839 C C . PHE A 1 105 ? 7.521 -9.101 -10.234 1.00 81.75 105 PHE A C 1
ATOM 841 O O . PHE A 1 105 ? 8.094 -10.063 -10.728 1.00 81.75 105 PHE A O 1
ATOM 848 N N . SER A 1 106 ? 6.190 -9.025 -10.299 1.00 74.44 106 SER A N 1
ATOM 849 C CA . SER A 1 106 ? 5.385 -10.076 -10.934 1.00 74.44 106 SER A CA 1
ATOM 850 C C . SER A 1 106 ? 5.759 -10.248 -12.410 1.00 74.44 106 SER A C 1
ATOM 852 O O . SER A 1 106 ? 5.676 -9.310 -13.205 1.00 74.44 106 SER A O 1
ATOM 854 N N . GLY A 1 107 ? 6.158 -11.457 -12.808 1.00 60.69 107 GLY A N 1
ATOM 855 C CA . GLY A 1 107 ? 6.482 -11.794 -14.197 1.00 60.69 107 GLY A CA 1
ATOM 856 C C . GLY A 1 107 ? 7.940 -11.591 -14.620 1.00 60.69 107 GLY A C 1
ATOM 857 O O . GLY A 1 107 ? 8.197 -11.654 -15.816 1.00 60.69 107 GLY A O 1
ATOM 858 N N . THR A 1 108 ? 8.882 -11.379 -13.698 1.00 54.53 108 THR A N 1
ATOM 859 C CA . THR A 1 108 ? 10.291 -11.738 -13.935 1.00 54.53 108 THR A CA 1
ATOM 860 C C . THR A 1 108 ? 10.426 -13.254 -13.792 1.00 54.53 108 THR A C 1
ATOM 862 O O . THR A 1 108 ? 10.813 -13.770 -12.750 1.00 54.53 108 THR A O 1
ATOM 865 N N . ARG A 1 109 ? 10.015 -14.005 -14.820 1.00 43.84 109 ARG A N 1
ATOM 866 C CA . ARG A 1 109 ? 10.589 -15.337 -15.016 1.00 43.84 109 ARG A CA 1
ATOM 867 C C . ARG A 1 109 ? 11.946 -15.081 -15.646 1.00 43.84 109 ARG A C 1
ATOM 869 O O . ARG A 1 109 ? 11.998 -14.629 -16.783 1.00 43.84 109 ARG A O 1
ATOM 876 N N . VAL A 1 110 ? 13.005 -15.267 -14.871 1.00 48.12 110 VAL A N 1
ATOM 877 C CA . VAL A 1 110 ? 14.331 -15.431 -15.450 1.00 48.12 110 VAL A CA 1
ATOM 878 C C . VAL A 1 110 ? 14.307 -16.840 -16.033 1.00 48.12 110 VAL A C 1
ATOM 880 O O . VAL A 1 110 ? 14.412 -17.818 -15.297 1.00 48.12 110 VAL A O 1
ATOM 883 N N . GLU A 1 111 ? 14.019 -16.952 -17.328 1.00 39.16 111 GLU A N 1
ATOM 884 C CA . GLU A 1 111 ?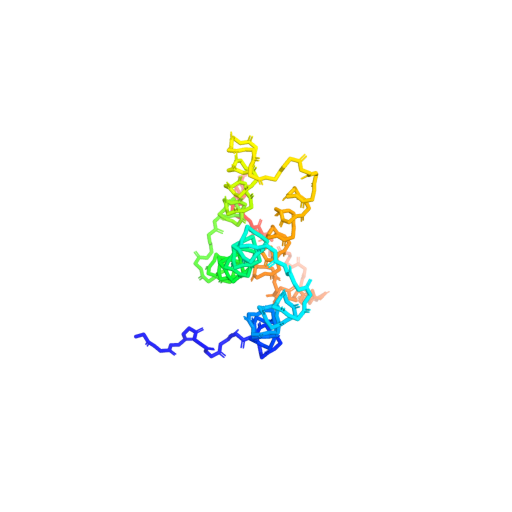 14.493 -18.107 -18.086 1.00 39.16 111 GLU A CA 1
ATOM 885 C C . GLU A 1 111 ? 16.014 -17.965 -18.080 1.00 39.16 111 GLU A C 1
ATOM 887 O O . GLU A 1 111 ? 16.581 -17.126 -18.773 1.00 39.16 111 GLU A O 1
ATOM 892 N N . VAL A 1 112 ? 16.658 -18.672 -17.147 1.00 46.31 112 VAL A N 1
ATOM 893 C CA . VAL A 1 112 ? 18.099 -18.892 -17.200 1.00 46.31 112 VAL A CA 1
ATOM 894 C C . VAL A 1 112 ? 18.282 -19.906 -18.321 1.00 46.31 112 VAL A C 1
ATOM 896 O O . VAL A 1 112 ? 18.203 -21.108 -18.080 1.00 46.31 112 VAL A O 1
ATOM 899 N N . ASP A 1 113 ? 18.428 -19.418 -19.552 1.00 40.88 113 ASP A N 1
ATOM 900 C CA . ASP A 1 113 ? 18.958 -20.229 -20.641 1.00 40.88 113 ASP A CA 1
ATOM 901 C C . ASP A 1 113 ? 20.407 -20.554 -20.265 1.00 40.88 113 ASP A C 1
ATOM 903 O O . ASP A 1 113 ? 21.305 -19.723 -20.366 1.00 40.88 113 ASP A O 1
ATOM 907 N N . THR A 1 114 ? 20.622 -21.758 -19.739 1.00 48.53 114 THR A N 1
ATOM 908 C CA . THR A 1 114 ? 21.921 -22.286 -19.286 1.00 48.53 114 THR A CA 1
ATOM 909 C C . THR A 1 114 ? 22.927 -22.557 -20.416 1.00 48.53 114 THR A C 1
ATOM 911 O O . THR A 1 114 ? 23.899 -23.268 -20.182 1.00 48.53 114 THR A O 1
ATOM 914 N N . ASP A 1 115 ? 22.733 -21.990 -21.609 1.00 49.50 115 ASP A N 1
ATOM 915 C CA . ASP A 1 115 ? 23.508 -22.336 -22.810 1.00 49.50 115 ASP A CA 1
ATOM 916 C C . ASP A 1 115 ? 24.348 -21.177 -23.386 1.00 49.50 115 ASP A C 1
ATOM 918 O O . ASP A 1 115 ? 24.945 -21.340 -24.448 1.00 49.50 115 ASP A O 1
ATOM 922 N N . ASP A 1 116 ? 24.444 -20.023 -22.713 1.00 44.59 116 ASP A N 1
ATOM 923 C CA . ASP A 1 116 ? 25.306 -18.919 -23.165 1.00 44.59 116 ASP A CA 1
ATOM 924 C C . ASP A 1 116 ? 26.383 -18.584 -22.117 1.00 44.59 116 ASP A C 1
ATOM 926 O O . ASP A 1 116 ? 26.102 -18.025 -21.055 1.00 44.59 116 ASP A O 1
ATOM 930 N N . ASP A 1 117 ? 27.640 -18.914 -22.434 1.00 52.06 117 ASP A N 1
ATOM 931 C CA . ASP A 1 117 ? 28.849 -18.547 -21.676 1.00 52.06 117 ASP A CA 1
ATOM 932 C C . ASP A 1 117 ? 29.091 -17.019 -21.630 1.00 52.06 117 ASP A C 1
ATOM 934 O O . ASP A 1 117 ? 30.049 -16.551 -21.011 1.00 52.06 117 ASP A O 1
ATOM 938 N N . ASN A 1 118 ? 28.224 -16.209 -22.242 1.00 47.53 118 ASN A N 1
ATOM 939 C CA . ASN A 1 118 ? 28.138 -14.778 -21.984 1.00 47.53 118 ASN A CA 1
ATOM 940 C C . ASN A 1 118 ? 27.049 -14.492 -20.955 1.00 47.53 118 ASN A C 1
ATOM 942 O O . ASN A 1 118 ? 25.903 -14.246 -21.316 1.00 47.53 118 ASN A O 1
ATOM 946 N N . ILE A 1 119 ? 27.428 -14.434 -19.677 1.00 50.06 119 ILE A N 1
ATOM 947 C CA . ILE A 1 119 ? 26.601 -13.827 -18.629 1.00 50.06 119 ILE A CA 1
ATOM 948 C C . ILE A 1 119 ? 26.330 -12.372 -19.056 1.00 50.06 119 ILE A C 1
ATOM 950 O O . ILE A 1 119 ? 27.247 -11.548 -18.983 1.00 50.06 119 ILE A O 1
ATOM 954 N N . PRO A 1 120 ? 25.116 -12.010 -19.512 1.00 43.91 120 PRO A N 1
ATOM 955 C CA . PRO A 1 120 ? 24.804 -10.618 -19.756 1.00 43.91 120 PRO A CA 1
ATOM 956 C C . PRO A 1 120 ? 24.675 -9.973 -18.383 1.00 43.91 120 PRO A C 1
ATOM 958 O O . PRO A 1 120 ? 23.911 -10.452 -17.545 1.00 43.91 120 PRO A O 1
ATOM 961 N N . ASP A 1 121 ? 25.450 -8.915 -18.158 1.00 46.56 121 ASP A N 1
ATOM 962 C CA . ASP A 1 121 ? 25.520 -8.171 -16.904 1.00 46.56 121 ASP A CA 1
ATOM 963 C C . ASP A 1 121 ? 24.097 -7.901 -16.378 1.00 46.56 121 ASP A C 1
ATOM 965 O O . ASP A 1 121 ? 23.337 -7.093 -16.930 1.00 46.56 121 ASP A O 1
ATOM 969 N N . LEU A 1 122 ? 23.693 -8.664 -15.356 1.00 48.84 122 LEU A N 1
ATOM 970 C CA . LEU A 1 122 ? 22.361 -8.619 -14.763 1.00 48.84 122 LEU A CA 1
ATOM 971 C C . LEU A 1 122 ? 22.251 -7.337 -13.941 1.00 48.84 122 LEU A C 1
ATOM 973 O O . LEU A 1 122 ? 22.326 -7.343 -12.714 1.00 48.84 122 LEU A O 1
ATOM 977 N N . VAL A 1 123 ? 22.050 -6.211 -14.621 1.00 52.03 123 VAL A N 1
ATOM 978 C CA . VAL A 1 123 ? 21.721 -4.938 -13.980 1.00 52.03 123 VAL A CA 1
ATOM 979 C C . VAL A 1 123 ? 20.238 -4.951 -13.606 1.00 52.03 123 VAL A C 1
ATOM 981 O O . VAL A 1 123 ? 19.386 -4.262 -14.174 1.00 52.0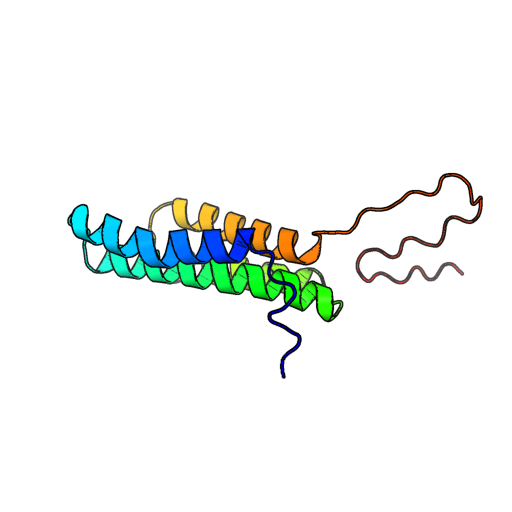3 123 VAL A O 1
ATOM 984 N N . GLU A 1 124 ? 19.913 -5.768 -12.609 1.00 50.34 124 GLU A N 1
ATOM 985 C CA . GLU A 1 124 ? 18.695 -5.616 -11.830 1.00 50.34 124 GLU A CA 1
ATOM 986 C C . GLU A 1 124 ? 18.838 -4.378 -10.929 1.00 50.34 124 GLU A C 1
ATOM 988 O O . GLU A 1 124 ? 19.742 -4.265 -10.109 1.00 50.34 124 GLU A O 1
ATOM 993 N N . GLY A 1 125 ? 17.919 -3.417 -11.054 1.00 48.19 125 GLY A N 1
ATOM 994 C CA . GLY A 1 125 ? 17.716 -2.420 -9.995 1.00 48.19 125 GLY A CA 1
ATOM 995 C C . GLY A 1 125 ? 18.463 -1.087 -10.108 1.00 48.19 125 GLY A C 1
ATOM 996 O O . GLY A 1 125 ? 18.457 -0.332 -9.140 1.00 48.19 125 GLY A O 1
ATOM 997 N N . GLY A 1 126 ? 19.006 -0.725 -11.274 1.00 38.34 126 GLY A N 1
ATOM 998 C CA . GLY A 1 126 ? 19.454 0.652 -11.529 1.00 38.34 126 GLY A CA 1
ATOM 999 C C . GLY A 1 126 ? 20.858 1.005 -11.029 1.00 38.34 126 GLY A C 1
ATOM 1000 O O . GLY A 1 126 ? 21.160 2.188 -10.893 1.00 38.34 126 GLY A O 1
ATOM 1001 N N . PHE A 1 127 ? 21.726 0.01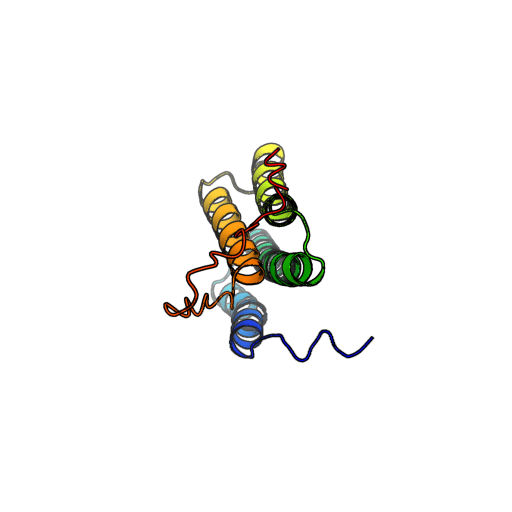8 -10.809 1.00 48.28 127 PHE A N 1
ATOM 1002 C CA . PHE A 1 127 ? 23.160 0.255 -10.642 1.00 48.28 127 PHE A CA 1
ATOM 1003 C C . PHE A 1 127 ? 23.903 -0.112 -11.922 1.00 48.28 127 PHE A C 1
ATOM 1005 O O . PHE A 1 127 ? 23.968 -1.272 -12.301 1.00 48.28 127 PHE A O 1
ATOM 1012 N N . LYS A 1 128 ? 24.458 0.896 -12.597 1.00 41.03 128 LYS A N 1
ATOM 1013 C CA . LYS A 1 128 ? 25.365 0.703 -13.729 1.00 41.03 128 LYS A CA 1
ATOM 1014 C C . LYS A 1 128 ? 26.722 0.272 -13.156 1.00 41.03 128 LYS A C 1
ATOM 1016 O O . LYS A 1 128 ? 27.357 1.077 -12.476 1.00 41.03 128 LYS A O 1
ATOM 1021 N N . SER A 1 129 ? 27.141 -0.972 -13.372 1.00 42.84 129 SER A N 1
ATOM 1022 C CA . SER A 1 129 ? 28.523 -1.391 -13.128 1.00 42.84 129 SER A CA 1
ATOM 1023 C C . SER A 1 129 ? 29.399 -0.720 -14.189 1.00 42.84 129 SER A C 1
ATOM 1025 O O . SER A 1 129 ? 29.393 -1.092 -15.357 1.00 42.84 129 SER A O 1
ATOM 1027 N N . ASN A 1 130 ? 30.121 0.335 -13.809 1.00 45.34 130 ASN A N 1
ATOM 1028 C CA . ASN A 1 130 ? 31.312 0.711 -14.562 1.00 45.34 130 ASN A CA 1
ATOM 1029 C C . ASN A 1 130 ? 32.401 -0.266 -14.128 1.00 45.34 130 ASN A C 1
ATOM 1031 O O . ASN A 1 130 ? 32.940 -0.137 -13.029 1.00 45.34 130 ASN A O 1
ATOM 1035 N N . ILE A 1 131 ? 32.648 -1.269 -14.962 1.00 49.03 131 ILE A N 1
ATOM 1036 C CA . ILE A 1 131 ? 33.853 -2.082 -14.882 1.00 49.03 131 ILE A CA 1
ATOM 1037 C C . ILE A 1 131 ? 34.791 -1.491 -15.936 1.00 49.03 131 ILE A C 1
ATOM 1039 O O . ILE A 1 131 ? 34.606 -1.738 -17.127 1.00 49.03 131 ILE A O 1
ATOM 1043 N N . ASP A 1 132 ? 35.703 -0.635 -1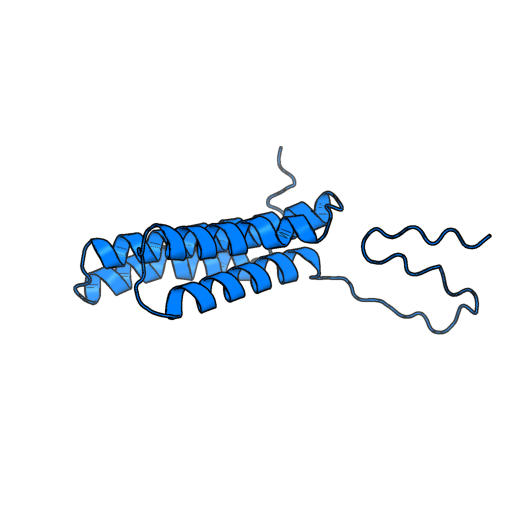5.474 1.00 39.34 132 ASP A N 1
ATOM 1044 C CA . ASP A 1 132 ? 36.948 -0.312 -16.181 1.00 39.34 132 ASP A CA 1
ATOM 1045 C C . ASP A 1 132 ? 38.016 -1.345 -15.788 1.00 39.34 132 ASP A C 1
ATOM 1047 O O . ASP A 1 132 ? 38.044 -1.730 -14.591 1.00 39.34 132 ASP A O 1
#

Secondary structure (DSSP, 8-state):
--SSGGGS-HHHHHHHHIIIIIHHHHHHHTT--HHHHHHHHHHHHHHHHHHHHHHHHHHTT--GGGGTHHHHHHHHHHHHH-S--STHHHHHHHHHHHHHHHHHHTT------TT-S-------SS------